Protein AF-A0A537IRC8-F1 (afdb_monomer_lite)

Sequence (115 aa):
MAEGWLTATLAEKIPEPVLNRGPKPVWNVLSREAQGLRVDWEIAVPQQWLQVRARGDDAETFLNFLKEKFGEAPVLRSKVERWDVRKGFITGSGRVGFGVYIDIGILEPARKDAL

Structure (mmCIF, N/CA/C/O backbone):
data_AF-A0A537IRC8-F1
#
_entry.id   AF-A0A537IRC8-F1
#
loop_
_atom_site.group_PDB
_atom_site.id
_atom_site.type_symbol
_atom_site.label_atom_id
_atom_site.label_alt_id
_atom_site.label_comp_id
_atom_site.label_asym_id
_atom_site.label_entity_id
_atom_site.label_seq_id
_atom_site.pdbx_PDB_ins_code
_atom_site.Cartn_x
_atom_site.Cartn_y
_atom_site.Cartn_z
_atom_site.occupancy
_atom_site.B_iso_or_equiv
_atom_site.auth_seq_id
_atom_site.auth_comp_id
_atom_site.auth_asym_id
_atom_site.auth_atom_id
_atom_site.pdbx_PDB_model_num
ATOM 1 N N . MET A 1 1 ? -23.322 -2.482 10.574 1.00 44.28 1 MET A N 1
ATOM 2 C CA . MET A 1 1 ? -22.279 -3.229 11.304 1.00 44.28 1 MET A CA 1
ATOM 3 C C . MET A 1 1 ? -21.350 -3.822 10.259 1.00 44.28 1 MET A C 1
ATOM 5 O O . MET A 1 1 ? -21.725 -4.787 9.607 1.00 44.28 1 MET A O 1
ATOM 9 N N . ALA A 1 2 ? -20.216 -3.178 9.985 1.00 51.62 2 ALA A N 1
ATOM 10 C CA . ALA A 1 2 ? -19.211 -3.733 9.083 1.00 51.62 2 ALA A CA 1
ATOM 11 C C . ALA A 1 2 ? -18.359 -4.728 9.885 1.00 51.62 2 ALA A C 1
ATOM 13 O O . ALA A 1 2 ? -17.363 -4.352 10.491 1.00 51.62 2 ALA A O 1
ATOM 14 N N . GLU A 1 3 ? -18.781 -5.993 9.950 1.00 57.50 3 GLU A N 1
ATOM 15 C CA . GLU A 1 3 ? -18.060 -7.047 10.693 1.00 57.50 3 GLU A CA 1
ATOM 16 C C . GLU A 1 3 ? -16.812 -7.580 9.956 1.00 57.50 3 GLU A C 1
ATOM 18 O O . GLU A 1 3 ? -16.228 -8.589 10.345 1.00 57.50 3 GLU A O 1
ATOM 23 N N . GLY A 1 4 ? -16.367 -6.906 8.894 1.00 86.12 4 GLY A N 1
ATOM 24 C CA . GLY A 1 4 ? -15.218 -7.312 8.091 1.00 86.12 4 GLY A CA 1
ATOM 25 C C . GLY A 1 4 ? -14.099 -6.282 8.116 1.00 86.12 4 GLY A C 1
ATOM 26 O O . GLY A 1 4 ? -14.340 -5.077 8.091 1.00 86.12 4 GLY A O 1
ATOM 27 N N . TRP A 1 5 ? -12.858 -6.764 8.102 1.00 95.00 5 TRP A N 1
ATOM 28 C CA . TRP A 1 5 ? -11.716 -5.929 7.747 1.00 95.00 5 TRP A CA 1
ATOM 29 C C . TRP A 1 5 ? -11.849 -5.470 6.293 1.00 95.00 5 TRP A C 1
ATOM 31 O O . TRP A 1 5 ? -11.868 -6.292 5.376 1.00 95.00 5 TRP A O 1
ATOM 41 N N . LEU A 1 6 ? -11.883 -4.160 6.079 1.00 96.56 6 LEU A N 1
ATOM 42 C CA . LEU A 1 6 ? -11.728 -3.544 4.769 1.00 96.56 6 LEU A CA 1
ATOM 43 C C . LEU A 1 6 ? -10.239 -3.406 4.451 1.00 96.56 6 LEU A C 1
ATOM 45 O O . LEU A 1 6 ? -9.425 -3.250 5.358 1.00 96.56 6 LEU A O 1
ATOM 49 N N . THR A 1 7 ? -9.872 -3.468 3.171 1.00 96.44 7 THR A N 1
ATOM 50 C CA . THR A 1 7 ? -8.467 -3.429 2.736 1.00 96.44 7 THR A CA 1
ATOM 51 C C . THR A 1 7 ? -8.273 -2.429 1.602 1.00 96.44 7 THR A C 1
ATOM 53 O O . THR A 1 7 ? -9.070 -2.385 0.666 1.00 96.44 7 THR A O 1
ATOM 56 N N . ALA A 1 8 ? -7.181 -1.667 1.651 1.00 97.06 8 ALA A N 1
ATOM 57 C CA . ALA A 1 8 ? -6.702 -0.836 0.553 1.00 97.06 8 ALA A CA 1
ATOM 58 C C . ALA A 1 8 ? -5.199 -1.047 0.341 1.00 97.06 8 ALA A C 1
ATOM 60 O O . ALA A 1 8 ? -4.438 -1.080 1.305 1.00 97.06 8 ALA A O 1
ATOM 61 N N . THR A 1 9 ? -4.764 -1.142 -0.915 1.00 97.25 9 THR A N 1
ATOM 62 C CA . THR A 1 9 ? -3.339 -1.087 -1.267 1.00 97.25 9 THR A CA 1
ATOM 63 C C . THR A 1 9 ? -3.036 0.310 -1.787 1.00 97.25 9 THR A C 1
ATOM 65 O O . THR A 1 9 ? -3.547 0.713 -2.832 1.00 97.25 9 THR A O 1
ATOM 68 N N . LEU A 1 10 ? -2.238 1.064 -1.040 1.00 96.75 10 LEU A N 1
ATOM 69 C CA . LEU A 1 10 ? -1.862 2.427 -1.387 1.00 96.75 10 LEU A CA 1
ATOM 70 C C . LEU A 1 10 ? -0.788 2.421 -2.476 1.00 96.75 10 LEU A C 1
ATOM 72 O O . LEU A 1 10 ? -0.006 1.477 -2.590 1.00 96.75 10 LEU A O 1
ATOM 76 N N . ALA A 1 11 ? -0.710 3.499 -3.252 1.00 95.25 11 ALA A N 1
ATOM 77 C CA . ALA A 1 11 ? 0.294 3.671 -4.303 1.00 95.25 11 ALA A CA 1
ATOM 78 C C . ALA A 1 11 ? 1.694 4.042 -3.758 1.00 95.25 11 ALA A C 1
ATOM 80 O O . ALA A 1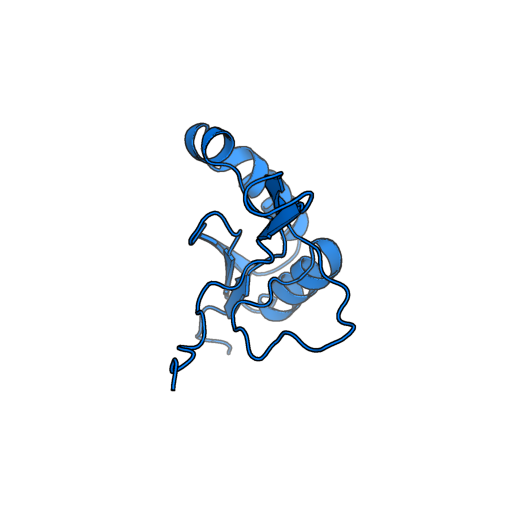 11 ? 2.453 4.760 -4.407 1.00 95.25 11 ALA A O 1
ATOM 81 N N . GLU A 1 12 ? 2.037 3.530 -2.575 1.00 93.31 12 GLU A N 1
ATOM 82 C CA . GLU A 1 12 ? 3.306 3.740 -1.885 1.00 93.31 12 GLU A CA 1
ATOM 83 C C . GLU A 1 12 ? 4.055 2.408 -1.785 1.00 93.31 12 GLU A C 1
ATOM 85 O O . GLU A 1 12 ? 3.579 1.448 -1.168 1.00 93.31 12 GLU A O 1
ATOM 90 N N . LYS A 1 13 ? 5.248 2.352 -2.386 1.00 92.12 13 LYS A N 1
ATOM 91 C CA . LYS A 1 13 ? 6.142 1.196 -2.299 1.00 92.12 13 LYS A CA 1
ATOM 92 C C . LYS A 1 13 ? 7.191 1.451 -1.223 1.00 92.12 13 LYS A C 1
ATOM 94 O O . LYS A 1 13 ? 7.957 2.406 -1.317 1.00 92.12 13 LYS A O 1
ATOM 99 N N . ILE A 1 14 ? 7.234 0.598 -0.204 1.00 89.94 14 ILE A N 1
ATOM 100 C CA . ILE A 1 14 ? 8.122 0.722 0.952 1.00 89.94 14 ILE A CA 1
ATOM 101 C C . ILE A 1 14 ? 9.395 -0.101 0.707 1.00 89.94 14 ILE A C 1
ATOM 103 O O . ILE A 1 14 ? 9.335 -1.331 0.724 1.00 89.94 14 ILE A O 1
ATOM 107 N N . PRO A 1 15 ? 10.565 0.530 0.496 1.00 84.38 15 PRO A N 1
ATOM 108 C CA . PRO A 1 15 ? 11.796 -0.203 0.218 1.00 84.38 15 PRO A CA 1
ATOM 109 C C . PRO A 1 15 ? 12.198 -1.127 1.375 1.00 84.38 15 PRO A C 1
ATOM 111 O O . PRO A 1 15 ? 12.058 -0.765 2.543 1.00 84.38 15 PRO A O 1
ATOM 114 N N . GLU A 1 16 ? 12.798 -2.276 1.063 1.00 84.44 16 GLU A N 1
ATOM 115 C CA . GLU A 1 16 ? 13.317 -3.233 2.061 1.00 84.44 16 GLU A CA 1
ATOM 116 C C . GLU A 1 16 ? 14.187 -2.597 3.160 1.00 84.44 16 GLU A C 1
ATOM 118 O O . GLU A 1 16 ? 13.952 -2.887 4.333 1.00 84.44 16 GLU A O 1
ATOM 123 N N . PRO A 1 17 ? 15.127 -1.673 2.863 1.00 84.38 17 PRO A N 1
ATOM 124 C CA . PRO A 1 17 ? 15.903 -1.010 3.911 1.00 84.38 17 PRO A CA 1
ATOM 125 C C . PRO A 1 17 ? 15.052 -0.232 4.923 1.00 84.38 17 PRO A C 1
ATOM 127 O O . PRO A 1 17 ? 15.457 -0.081 6.074 1.00 84.38 17 PRO A O 1
ATOM 130 N N . VAL A 1 18 ? 13.886 0.273 4.507 1.00 82.38 18 VAL A N 1
ATOM 131 C CA . VAL A 1 18 ? 12.928 0.955 5.388 1.00 82.38 18 VAL A CA 1
ATOM 132 C C . VAL A 1 18 ? 12.155 -0.071 6.212 1.00 82.38 18 VAL A C 1
ATOM 134 O O . VAL A 1 18 ? 12.035 0.106 7.421 1.00 82.38 18 VAL A O 1
ATOM 137 N N . LEU A 1 19 ? 11.712 -1.172 5.595 1.00 79.44 19 LEU A N 1
ATOM 138 C CA . LEU A 1 19 ? 11.051 -2.281 6.296 1.00 79.44 19 LEU A CA 1
ATOM 139 C C . LEU A 1 19 ? 11.943 -2.878 7.393 1.00 79.44 19 LEU A C 1
ATOM 141 O O . LEU A 1 19 ? 11.481 -3.101 8.510 1.00 79.44 19 LEU A O 1
ATOM 145 N N . ASN A 1 20 ? 13.238 -3.032 7.112 1.00 84.19 20 ASN A N 1
ATOM 146 C CA . ASN A 1 20 ? 14.226 -3.575 8.048 1.00 84.19 20 ASN A CA 1
ATOM 147 C C . ASN A 1 20 ? 14.464 -2.676 9.274 1.00 84.19 20 ASN A C 1
ATOM 149 O O . ASN A 1 20 ? 14.886 -3.161 10.320 1.00 84.19 20 ASN A O 1
ATOM 153 N N . ARG A 1 21 ? 14.184 -1.369 9.174 1.00 83.31 21 ARG A N 1
ATOM 154 C CA . ARG A 1 21 ? 14.254 -0.420 10.304 1.00 83.31 21 ARG A CA 1
ATOM 155 C C . ARG A 1 21 ? 12.989 -0.431 11.170 1.00 83.31 21 ARG A C 1
ATOM 157 O O . ARG A 1 21 ? 12.927 0.267 12.182 1.00 83.31 21 ARG A O 1
ATOM 164 N N . GLY A 1 22 ? 12.000 -1.233 10.786 1.00 80.62 22 GLY A N 1
ATOM 165 C CA . GLY A 1 22 ? 10.713 -1.355 11.446 1.00 80.62 22 GLY A CA 1
ATOM 166 C C . GLY A 1 22 ? 9.674 -0.352 10.929 1.00 80.62 22 GLY A C 1
ATOM 167 O O . GLY A 1 22 ? 10.008 0.692 10.365 1.00 80.62 22 GLY A O 1
ATOM 168 N N . PRO A 1 23 ? 8.381 -0.628 11.163 1.00 81.12 23 PRO A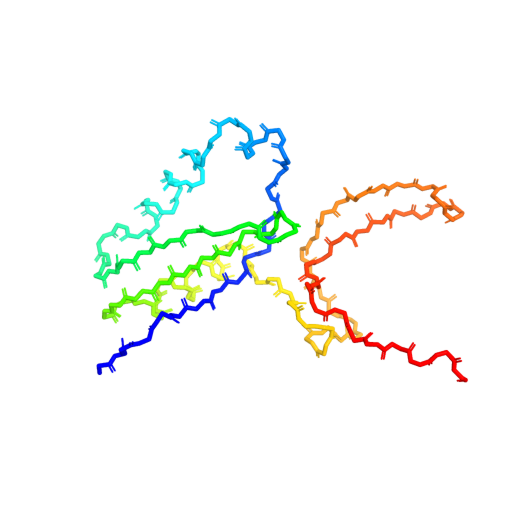 N 1
ATOM 169 C CA . PRO A 1 23 ? 7.276 0.108 10.550 1.00 81.12 23 PRO A CA 1
ATOM 170 C C . PRO A 1 23 ? 7.020 1.495 11.153 1.00 81.12 23 PRO A C 1
ATOM 172 O O . PRO A 1 23 ? 6.103 2.181 10.710 1.00 81.12 23 PRO A O 1
ATOM 175 N N . LYS A 1 24 ? 7.794 1.926 12.161 1.00 87.56 24 LYS A N 1
ATOM 176 C CA . LYS A 1 24 ? 7.517 3.138 12.953 1.00 87.56 24 LYS A CA 1
ATOM 177 C C . LYS A 1 24 ? 7.232 4.394 12.113 1.00 87.56 24 LYS A C 1
ATOM 179 O O . LYS A 1 24 ? 6.268 5.080 12.437 1.00 87.56 24 LYS A O 1
ATOM 184 N N . PRO A 1 25 ? 7.993 4.719 11.047 1.00 86.44 25 PRO A N 1
ATOM 185 C CA . PRO A 1 25 ? 7.703 5.910 10.248 1.00 86.44 25 PRO A CA 1
ATOM 186 C C . PRO A 1 25 ? 6.330 5.849 9.569 1.00 86.44 25 PRO A C 1
ATOM 188 O O . PRO A 1 25 ? 5.563 6.804 9.658 1.00 86.44 25 PRO A O 1
ATOM 191 N N . VAL A 1 26 ? 6.001 4.711 8.950 1.00 89.44 26 VAL A N 1
ATOM 192 C CA . VAL A 1 26 ? 4.699 4.482 8.303 1.00 89.44 26 VAL A CA 1
ATOM 193 C C . VAL A 1 26 ? 3.587 4.513 9.347 1.00 89.44 26 VAL A C 1
ATOM 195 O O . VAL A 1 26 ? 2.582 5.194 9.163 1.00 89.44 26 VAL A O 1
ATOM 198 N N . TRP A 1 27 ? 3.808 3.845 10.482 1.00 91.44 27 TRP A N 1
ATOM 199 C CA . TRP A 1 27 ? 2.866 3.810 11.591 1.00 91.44 27 TRP A CA 1
ATOM 200 C C . TRP A 1 27 ? 2.535 5.213 12.105 1.00 91.44 27 TRP A C 1
ATOM 202 O O . TRP A 1 27 ? 1.367 5.541 12.287 1.00 91.44 27 TRP A O 1
ATOM 212 N N . ASN A 1 28 ? 3.544 6.067 12.294 1.00 93.19 28 ASN A N 1
ATOM 213 C CA . ASN A 1 28 ? 3.355 7.437 12.767 1.00 93.19 28 ASN A CA 1
ATOM 214 C C . ASN A 1 28 ? 2.541 8.286 11.785 1.00 93.19 28 ASN A C 1
ATOM 216 O O . ASN A 1 28 ? 1.706 9.076 12.218 1.00 93.19 28 ASN A O 1
ATOM 220 N N . VAL A 1 29 ? 2.778 8.134 10.478 1.00 93.62 29 VAL A N 1
ATOM 221 C CA . VAL A 1 29 ? 1.989 8.829 9.452 1.00 93.62 29 VAL A CA 1
ATOM 222 C C . VAL A 1 29 ? 0.534 8.377 9.536 1.00 93.62 29 VAL A C 1
ATOM 224 O O . VAL A 1 29 ? -0.338 9.207 9.767 1.00 93.62 29 VAL A O 1
ATOM 227 N N . LEU A 1 30 ? 0.276 7.070 9.462 1.00 95.25 30 LEU A N 1
ATOM 228 C CA . LEU A 1 30 ? -1.087 6.532 9.490 1.00 95.25 30 LEU A CA 1
ATOM 229 C C . LEU A 1 30 ? -1.816 6.808 10.814 1.00 95.25 30 LEU A C 1
ATOM 231 O O . LEU A 1 30 ? -3.008 7.087 10.796 1.00 95.25 30 LEU A O 1
ATOM 235 N N . SER A 1 31 ? -1.106 6.827 11.947 1.00 96.19 31 SER A N 1
ATOM 236 C CA . SER A 1 31 ? -1.690 7.183 13.250 1.00 96.19 31 SER A CA 1
ATOM 237 C C . SER A 1 31 ? -2.206 8.619 13.276 1.00 96.19 31 SER A C 1
ATOM 239 O O . SER A 1 31 ? -3.241 8.888 13.877 1.00 96.19 31 SER A O 1
ATOM 241 N N . ARG A 1 32 ? -1.496 9.547 12.621 1.00 96.75 32 ARG A N 1
ATOM 242 C CA . ARG A 1 32 ? -1.944 10.939 12.490 1.00 96.75 32 ARG A CA 1
ATOM 243 C C . ARG A 1 32 ? -3.154 11.047 11.572 1.00 96.75 32 ARG A C 1
ATOM 245 O O . ARG A 1 32 ? -4.061 11.807 11.876 1.00 96.75 32 ARG A O 1
ATOM 252 N N . GLU A 1 33 ? -3.177 10.279 10.485 1.00 96.50 33 GLU A N 1
ATOM 253 C CA . GLU A 1 33 ? -4.323 10.244 9.570 1.00 96.50 33 GLU A CA 1
ATOM 254 C C . GLU A 1 33 ? -5.570 9.598 10.201 1.00 96.50 33 GLU A C 1
ATOM 256 O O . GLU A 1 33 ? -6.687 9.967 9.861 1.00 96.50 33 GLU A O 1
ATOM 261 N N . ALA A 1 34 ? -5.396 8.652 11.129 1.00 96.69 34 ALA A N 1
ATOM 262 C CA . ALA A 1 34 ? -6.490 8.003 11.854 1.00 96.69 34 ALA A CA 1
ATOM 263 C C . ALA A 1 34 ? -7.010 8.831 13.046 1.00 96.69 34 ALA A C 1
ATOM 265 O O . ALA A 1 34 ? -7.980 8.442 13.700 1.00 96.69 34 ALA A O 1
ATOM 266 N N . GLN A 1 35 ? -6.362 9.952 13.381 1.00 96.06 35 GLN A N 1
ATOM 267 C CA . GLN A 1 35 ? -6.686 10.721 14.576 1.00 96.06 35 GLN A CA 1
ATOM 268 C C . GLN A 1 35 ? -8.121 11.266 14.516 1.00 96.06 35 GLN A C 1
ATOM 270 O O . GLN A 1 35 ? -8.477 12.026 13.621 1.00 96.06 35 GLN A O 1
ATOM 275 N N . GLY A 1 36 ? -8.929 10.915 15.519 1.00 95.62 36 GLY A N 1
ATOM 276 C CA . GLY A 1 36 ? -10.330 11.335 15.610 1.00 95.62 36 GLY A CA 1
ATOM 277 C C . GLY A 1 36 ? -11.322 10.407 14.903 1.00 95.62 36 GLY A C 1
ATOM 278 O O . GLY A 1 36 ? -12.521 10.643 15.012 1.00 95.62 36 GLY A O 1
ATOM 279 N N . LEU A 1 37 ? -10.846 9.346 14.244 1.00 96.62 37 LEU A N 1
ATOM 280 C CA . LEU A 1 37 ? -11.679 8.317 13.623 1.00 96.62 37 LEU A CA 1
ATOM 281 C C . LEU A 1 37 ? -11.813 7.100 14.548 1.00 96.62 37 LEU A C 1
ATOM 283 O O . LEU A 1 37 ? -10.854 6.673 15.193 1.00 96.62 37 LEU A O 1
ATOM 287 N N . ARG A 1 38 ? -13.005 6.506 14.597 1.00 96.31 38 ARG A N 1
ATOM 288 C CA . ARG A 1 38 ? -13.284 5.241 15.289 1.00 96.31 38 ARG A CA 1
ATOM 289 C C . ARG A 1 38 ? -12.914 4.073 14.383 1.00 96.31 38 ARG A C 1
ATOM 291 O O . ARG A 1 38 ? -13.773 3.446 13.758 1.00 96.31 38 ARG A O 1
ATOM 298 N N . VAL A 1 39 ? -11.615 3.809 14.298 1.00 96.94 39 VAL A N 1
ATOM 299 C CA . VAL A 1 39 ? -11.053 2.786 13.416 1.00 96.94 39 VAL A CA 1
ATOM 300 C C . VAL A 1 39 ? -9.899 2.044 14.088 1.00 96.94 39 VAL A C 1
ATOM 302 O O . VAL A 1 39 ? -8.961 2.655 14.597 1.00 96.94 39 VAL A O 1
ATOM 305 N N . ASP A 1 40 ? -9.949 0.716 14.036 1.00 96.69 40 ASP A N 1
ATOM 306 C CA . ASP A 1 40 ? -8.776 -0.131 14.239 1.00 96.69 40 ASP A CA 1
ATOM 307 C C . ASP A 1 40 ? -8.133 -0.381 12.877 1.00 96.69 40 ASP A C 1
ATOM 309 O O . ASP A 1 40 ? -8.837 -0.668 11.903 1.00 96.69 40 ASP A O 1
ATOM 313 N N . TRP A 1 41 ? -6.805 -0.325 12.793 1.00 96.88 41 TRP A N 1
ATOM 314 C CA . TRP A 1 41 ? -6.098 -0.552 11.538 1.00 96.88 41 TRP A CA 1
ATOM 315 C C . TRP A 1 41 ? -4.789 -1.325 11.710 1.00 96.88 41 TRP A C 1
ATOM 317 O O . TRP A 1 41 ? -4.152 -1.308 12.761 1.00 96.88 41 TRP A O 1
ATOM 327 N N . GLU A 1 42 ? -4.394 -2.000 10.636 1.00 96.00 42 GLU A N 1
ATOM 328 C CA . GLU A 1 42 ? -3.175 -2.797 10.516 1.00 96.00 42 GLU A CA 1
ATOM 329 C C . GLU A 1 42 ? -2.499 -2.515 9.173 1.00 96.00 42 GLU A C 1
ATOM 331 O O . GLU A 1 42 ? -3.144 -2.076 8.215 1.00 96.00 42 GLU A O 1
ATOM 336 N N . ILE A 1 43 ? -1.200 -2.806 9.086 1.00 94.75 43 ILE A N 1
ATOM 337 C CA . ILE A 1 43 ? -0.445 -2.708 7.835 1.00 94.75 43 ILE A CA 1
ATOM 338 C C . ILE A 1 43 ? 0.178 -4.041 7.436 1.00 94.75 43 ILE A C 1
ATOM 340 O O . ILE A 1 43 ? 0.662 -4.803 8.270 1.00 94.75 43 ILE A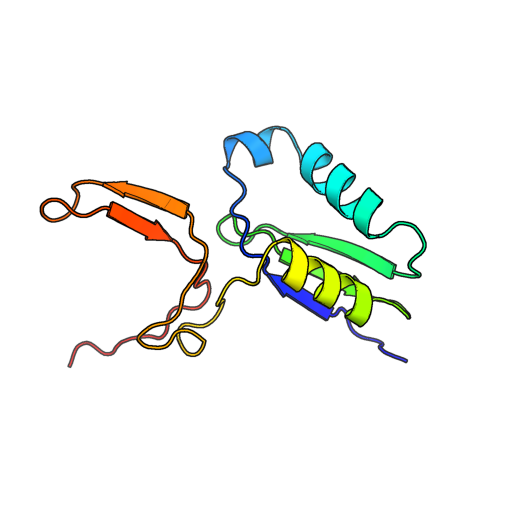 O 1
ATOM 344 N N . ALA A 1 44 ? 0.227 -4.270 6.130 1.00 93.06 44 ALA A N 1
ATOM 345 C CA . ALA A 1 44 ? 1.005 -5.314 5.486 1.00 93.06 44 ALA A CA 1
ATOM 346 C C . ALA A 1 44 ? 1.761 -4.716 4.292 1.00 93.06 44 ALA A C 1
ATOM 348 O O . ALA A 1 44 ? 1.429 -3.634 3.810 1.00 93.06 44 ALA A O 1
ATOM 349 N N . VAL A 1 45 ? 2.795 -5.409 3.817 1.00 93.25 45 VAL A N 1
ATOM 350 C CA . VAL A 1 45 ? 3.636 -4.934 2.703 1.00 93.25 45 VAL A CA 1
ATOM 351 C C . VAL A 1 45 ? 3.868 -6.015 1.637 1.00 93.25 45 VAL A C 1
ATOM 353 O O . VAL A 1 45 ? 5.017 -6.364 1.346 1.00 93.25 45 VAL A O 1
ATOM 356 N N . PRO A 1 46 ? 2.799 -6.603 1.058 1.00 92.44 46 PRO A N 1
ATOM 357 C CA . PRO A 1 46 ? 2.937 -7.617 0.014 1.00 92.44 46 PRO A CA 1
ATOM 358 C C . PRO A 1 46 ? 3.715 -7.056 -1.179 1.00 92.44 46 PRO A C 1
ATOM 360 O O . PRO A 1 46 ? 3.364 -6.016 -1.730 1.00 92.44 46 PRO A O 1
ATOM 363 N N . GLN A 1 47 ? 4.798 -7.737 -1.566 1.00 91.12 47 GLN A N 1
ATOM 364 C CA . GLN A 1 47 ? 5.709 -7.279 -2.626 1.00 91.12 47 GLN A CA 1
ATOM 365 C C . GLN A 1 47 ? 6.146 -5.808 -2.446 1.00 91.12 47 GLN A C 1
ATOM 367 O O . GLN A 1 47 ? 6.313 -5.078 -3.422 1.00 91.12 47 GLN A O 1
ATOM 372 N N . GLN A 1 48 ? 6.326 -5.381 -1.187 1.00 93.31 48 GLN A N 1
ATOM 373 C CA . GLN A 1 48 ? 6.716 -4.027 -0.772 1.00 93.31 48 GLN A CA 1
ATOM 374 C C . GLN A 1 48 ? 5.637 -2.940 -0.942 1.00 93.31 48 GLN A C 1
ATOM 376 O O . GLN A 1 48 ? 5.906 -1.784 -0.628 1.00 93.31 48 GLN A O 1
ATOM 381 N N . TRP A 1 49 ? 4.424 -3.258 -1.392 1.00 95.25 49 TRP A N 1
ATOM 382 C CA . TRP A 1 49 ? 3.342 -2.275 -1.530 1.00 95.25 49 TRP A CA 1
ATOM 383 C C . TRP A 1 49 ? 2.572 -2.107 -0.225 1.00 95.25 49 TRP A C 1
ATOM 385 O O . TRP A 1 49 ? 2.148 -3.096 0.366 1.00 95.25 49 TRP A O 1
ATOM 395 N N . LEU A 1 50 ? 2.384 -0.866 0.230 1.00 95.56 50 LEU A N 1
ATOM 396 C CA . LEU A 1 50 ? 1.709 -0.586 1.495 1.00 95.56 50 LEU A CA 1
ATOM 397 C C . LEU A 1 50 ? 0.225 -0.957 1.418 1.00 95.56 50 LEU A C 1
ATOM 399 O O . LEU A 1 50 ? -0.570 -0.285 0.766 1.00 95.56 50 LEU A O 1
ATOM 403 N N . GLN A 1 51 ? -0.151 -2.008 2.135 1.00 96.81 51 GLN A N 1
ATOM 404 C CA . GLN A 1 51 ? -1.531 -2.415 2.326 1.00 96.81 51 GLN A CA 1
ATOM 405 C C . GLN A 1 51 ? -1.994 -2.004 3.721 1.00 96.81 51 GLN A C 1
ATOM 407 O O . GLN A 1 51 ? -1.345 -2.327 4.713 1.00 96.81 51 GLN A O 1
ATOM 412 N N . VAL A 1 52 ? -3.126 -1.310 3.790 1.00 97.56 52 VAL A N 1
ATOM 413 C CA . VAL A 1 52 ? -3.780 -0.912 5.036 1.00 97.56 52 VAL A CA 1
ATOM 414 C C . VAL A 1 52 ? -5.084 -1.681 5.152 1.00 97.56 52 VAL A C 1
ATOM 416 O O . VAL A 1 52 ? -5.902 -1.686 4.228 1.00 97.56 52 VAL A O 1
ATOM 419 N N . ARG A 1 53 ? -5.273 -2.341 6.291 1.00 97.44 53 ARG A N 1
ATOM 420 C CA . ARG A 1 53 ? -6.530 -2.985 6.659 1.00 97.44 53 ARG A CA 1
ATOM 421 C C . ARG A 1 53 ? -7.174 -2.183 7.774 1.00 97.44 53 ARG A C 1
ATOM 423 O O . ARG A 1 53 ? -6.468 -1.756 8.678 1.00 97.44 53 ARG A O 1
ATOM 430 N N . ALA A 1 54 ? -8.482 -1.978 7.714 1.00 97.75 54 ALA A N 1
ATOM 431 C CA . ALA A 1 54 ? -9.222 -1.196 8.698 1.00 97.75 54 ALA A CA 1
ATOM 432 C C . ALA A 1 54 ? -10.559 -1.855 9.065 1.00 97.75 54 ALA A C 1
ATOM 434 O O . ALA A 1 54 ? -11.183 -2.504 8.225 1.00 97.75 54 ALA A O 1
ATOM 435 N N . ARG A 1 55 ? -11.014 -1.671 10.305 1.00 97.44 55 ARG A N 1
ATOM 436 C CA . ARG A 1 55 ? -12.351 -2.060 10.788 1.00 97.44 55 ARG A CA 1
ATOM 437 C C . ARG A 1 55 ? -12.882 -1.027 11.788 1.00 97.44 55 ARG A C 1
ATOM 439 O O . ARG A 1 55 ? -12.098 -0.299 12.389 1.00 97.44 55 ARG A O 1
ATOM 446 N N . GLY A 1 56 ? -14.195 -0.992 11.989 1.00 96.19 56 GLY A N 1
ATOM 447 C CA . GLY A 1 56 ? -14.867 -0.008 12.848 1.00 96.19 56 GLY A CA 1
ATOM 448 C C . GLY A 1 56 ? -15.809 0.901 12.064 1.00 96.19 56 GLY A C 1
ATOM 449 O O . GLY A 1 56 ? -15.974 0.734 10.854 1.00 96.19 56 GLY A O 1
ATOM 450 N N . ASP A 1 57 ? -16.430 1.847 12.765 1.00 96.06 57 ASP A N 1
ATOM 451 C CA . ASP A 1 57 ? -17.468 2.725 12.208 1.00 96.06 57 ASP A CA 1
ATOM 452 C C . ASP A 1 57 ? -16.925 3.616 11.080 1.00 96.06 57 ASP A C 1
ATOM 454 O O . ASP A 1 57 ? -17.604 3.828 10.079 1.00 96.06 57 ASP A O 1
ATOM 458 N N . ASP A 1 58 ? -15.674 4.070 11.212 1.00 97.31 58 ASP A N 1
ATOM 459 C CA . ASP A 1 58 ? -15.040 5.004 10.274 1.00 97.31 58 ASP A CA 1
ATOM 460 C C . ASP A 1 58 ? -14.058 4.321 9.302 1.00 97.31 58 ASP A C 1
ATOM 462 O O . ASP A 1 58 ? -13.274 4.992 8.630 1.00 97.31 58 ASP A O 1
ATOM 466 N N . ALA A 1 59 ? -14.069 2.984 9.208 1.00 97.31 59 ALA A N 1
ATOM 467 C CA . ALA A 1 59 ? -13.090 2.230 8.418 1.00 97.31 59 ALA A CA 1
ATOM 468 C C . ALA A 1 59 ? -13.106 2.588 6.923 1.00 97.31 59 ALA A C 1
ATOM 470 O O . ALA A 1 59 ? -12.051 2.768 6.316 1.00 97.31 59 ALA A O 1
ATOM 471 N N . GLU A 1 60 ? -14.291 2.707 6.326 1.00 97.25 60 GLU A N 1
ATOM 472 C CA . GLU A 1 60 ? -14.432 3.069 4.913 1.00 97.25 60 GLU A CA 1
ATOM 473 C C . GLU A 1 60 ? -13.958 4.505 4.654 1.00 97.25 60 GLU A C 1
ATOM 475 O O . GLU A 1 60 ? -13.160 4.736 3.743 1.00 97.25 60 GLU A O 1
ATOM 480 N N . THR A 1 61 ? -14.375 5.451 5.502 1.00 97.12 61 THR A N 1
ATOM 481 C CA . THR A 1 61 ? -13.939 6.855 5.455 1.00 97.12 61 THR A CA 1
ATOM 482 C C . THR A 1 61 ? -12.421 6.964 5.554 1.00 97.12 61 THR A C 1
ATOM 484 O O . THR A 1 61 ? -11.797 7.641 4.737 1.00 97.12 61 THR A O 1
ATOM 487 N N . PHE A 1 62 ? -11.815 6.250 6.505 1.00 98.06 62 PHE A N 1
ATOM 488 C CA . PHE A 1 62 ? -10.369 6.223 6.692 1.00 98.06 62 PHE A CA 1
ATOM 489 C C . PHE A 1 62 ? -9.645 5.710 5.443 1.00 98.06 62 PHE A C 1
ATOM 491 O O . PHE A 1 62 ? -8.741 6.372 4.937 1.00 98.06 62 PHE A O 1
ATOM 498 N N . LEU A 1 63 ? -10.055 4.561 4.898 1.00 98.19 63 LEU A N 1
ATOM 499 C CA . LEU A 1 63 ? -9.402 3.997 3.715 1.00 98.19 63 LEU A CA 1
ATOM 500 C C . LEU A 1 63 ? -9.588 4.874 2.473 1.00 98.19 63 LEU A C 1
ATOM 502 O O . LEU A 1 63 ? -8.642 5.024 1.703 1.00 98.19 63 LEU A O 1
ATOM 506 N N . ASN A 1 64 ? -10.764 5.472 2.277 1.00 97.81 64 ASN A N 1
ATOM 507 C CA . ASN A 1 64 ? -11.009 6.384 1.158 1.00 97.81 64 ASN A CA 1
ATOM 508 C C . ASN A 1 64 ? -10.139 7.640 1.259 1.00 97.81 64 ASN A C 1
ATOM 510 O O . ASN A 1 64 ? -9.513 8.025 0.272 1.00 97.81 64 ASN A O 1
ATOM 514 N N . PHE A 1 65 ? -10.007 8.206 2.459 1.00 97.69 65 PHE A N 1
ATOM 515 C CA . PHE A 1 65 ? -9.105 9.324 2.712 1.00 97.69 65 PHE A CA 1
ATOM 516 C C . PHE A 1 65 ? -7.642 8.974 2.393 1.00 97.69 65 PHE A C 1
ATOM 518 O O . PHE A 1 65 ? -6.947 9.733 1.715 1.00 97.69 65 PHE A O 1
ATOM 525 N N . LEU A 1 66 ? -7.171 7.792 2.806 1.00 97.75 66 LEU A N 1
ATOM 526 C CA . LEU A 1 66 ? -5.820 7.336 2.467 1.00 97.75 66 LEU A CA 1
ATOM 527 C C . LEU A 1 66 ? -5.627 7.152 0.954 1.00 97.75 66 LEU A C 1
ATOM 529 O O . LEU A 1 66 ? -4.578 7.526 0.428 1.00 97.75 66 LEU A O 1
ATOM 533 N N . LYS A 1 67 ? -6.620 6.603 0.243 1.00 96.69 67 LYS A N 1
ATOM 534 C CA . LYS A 1 67 ? -6.570 6.440 -1.220 1.00 96.69 67 LYS A CA 1
ATOM 535 C C . LYS A 1 67 ? -6.510 7.777 -1.945 1.00 96.69 67 LYS A C 1
ATOM 537 O O . LYS A 1 67 ? -5.759 7.895 -2.905 1.00 96.69 67 LYS A O 1
ATOM 542 N N . GLU A 1 68 ? -7.257 8.778 -1.492 1.00 96.06 68 GLU A N 1
ATOM 543 C CA . GLU A 1 68 ? -7.207 10.124 -2.068 1.00 96.06 68 GLU A CA 1
ATOM 544 C C . GLU A 1 68 ? -5.835 10.770 -1.839 1.00 96.06 68 GLU A C 1
ATOM 546 O O . GLU A 1 68 ? -5.221 11.304 -2.763 1.00 96.06 68 GLU A O 1
ATOM 551 N N . LYS A 1 69 ? -5.308 10.654 -0.616 1.00 95.56 69 LYS A N 1
ATOM 552 C CA . LYS A 1 69 ? -4.048 11.285 -0.219 1.00 95.56 69 LYS A CA 1
ATOM 553 C C . LYS A 1 69 ? -2.818 10.638 -0.858 1.00 95.56 69 LYS A C 1
ATOM 555 O O . LYS A 1 69 ? -1.933 11.327 -1.367 1.00 95.56 69 LYS A O 1
ATOM 560 N N . PHE A 1 70 ? -2.738 9.312 -0.816 1.00 94.31 70 PHE A N 1
ATOM 561 C CA . PHE A 1 70 ? -1.551 8.559 -1.229 1.00 94.31 70 PHE A CA 1
ATOM 562 C C . PHE A 1 70 ? -1.701 7.931 -2.620 1.00 94.31 70 PHE A C 1
ATOM 564 O O . PHE A 1 70 ? -0.703 7.701 -3.304 1.00 94.31 70 PHE A O 1
ATOM 571 N N . GLY A 1 71 ? -2.926 7.776 -3.116 1.00 94.69 71 GLY A N 1
ATOM 572 C CA . GLY A 1 71 ? -3.246 7.024 -4.326 1.00 94.69 71 GLY A CA 1
ATOM 573 C C . GLY A 1 71 ? -3.541 5.555 -4.017 1.00 94.69 71 GLY A C 1
ATOM 574 O O . GLY A 1 71 ? -3.171 5.038 -2.964 1.00 94.69 71 GLY A O 1
ATOM 575 N N . GLU A 1 72 ? -4.174 4.864 -4.964 1.00 95.56 72 GLU A N 1
ATOM 576 C CA . GLU A 1 72 ? -4.466 3.428 -4.881 1.00 95.56 72 GLU A CA 1
ATOM 577 C C . GLU A 1 72 ? -3.675 2.659 -5.950 1.00 95.56 72 GLU A C 1
ATOM 579 O O . GLU A 1 72 ? -3.675 3.024 -7.132 1.00 95.56 72 GLU A O 1
ATOM 584 N N . ALA A 1 73 ? -3.007 1.581 -5.537 1.00 95.56 73 ALA A N 1
ATOM 585 C CA . ALA A 1 73 ? -2.328 0.678 -6.454 1.00 95.56 73 ALA A CA 1
ATOM 586 C C . ALA A 1 73 ? -3.360 -0.171 -7.231 1.00 95.56 73 ALA A C 1
ATOM 588 O O . ALA A 1 73 ? -4.289 -0.726 -6.630 1.00 95.56 73 ALA A O 1
ATOM 589 N N . PRO A 1 74 ? -3.214 -0.342 -8.557 1.00 94.06 74 PRO A N 1
ATOM 590 C CA . PRO A 1 74 ? -4.048 -1.222 -9.359 1.00 94.06 74 PRO A CA 1
ATOM 591 C C . PRO A 1 74 ? -3.618 -2.684 -9.151 1.00 94.06 74 PRO A C 1
ATOM 593 O O . PRO A 1 74 ? -3.027 -3.303 -10.030 1.00 94.06 74 PRO A O 1
ATOM 596 N N . VAL A 1 75 ? -3.944 -3.231 -7.974 1.00 93.31 75 VAL A N 1
ATOM 597 C CA . VAL A 1 75 ? -3.619 -4.603 -7.519 1.00 93.31 75 VAL A CA 1
ATOM 598 C C . VAL A 1 75 ? -3.855 -5.663 -8.602 1.00 93.31 75 VAL A C 1
ATOM 600 O O . VAL A 1 75 ? -3.064 -6.597 -8.737 1.00 93.31 75 VAL A O 1
ATOM 603 N N . LEU A 1 76 ? -4.919 -5.486 -9.392 1.00 91.50 76 LEU A N 1
ATOM 604 C CA . LEU A 1 76 ? -5.289 -6.328 -10.524 1.00 91.50 76 LEU A CA 1
ATOM 605 C C . LEU A 1 76 ? -4.908 -5.658 -11.846 1.00 91.50 76 LEU A C 1
ATOM 607 O O . LEU A 1 76 ? -5.213 -4.483 -12.060 1.00 91.50 76 LEU A O 1
ATOM 611 N N . ARG A 1 77 ? -4.391 -6.437 -12.806 1.00 88.00 77 ARG A N 1
ATOM 612 C CA . ARG A 1 77 ? -4.143 -5.949 -14.177 1.00 88.00 77 ARG A CA 1
ATOM 613 C C . ARG A 1 77 ? -5.396 -5.358 -14.836 1.00 88.00 77 ARG A C 1
ATOM 615 O O . ARG A 1 77 ? -5.262 -4.424 -15.622 1.00 88.00 77 ARG A O 1
ATOM 622 N N . SER A 1 78 ? -6.588 -5.880 -14.544 1.00 89.94 78 SER A N 1
ATOM 623 C CA . SER A 1 78 ? -7.858 -5.374 -15.092 1.00 89.94 78 SER A CA 1
ATOM 624 C C . SER A 1 78 ? -8.187 -3.946 -14.654 1.00 89.94 78 SER A C 1
ATOM 626 O O . SER A 1 78 ? -8.969 -3.285 -15.320 1.00 89.94 78 SER A O 1
ATOM 628 N N . LYS A 1 79 ? -7.560 -3.445 -13.582 1.00 90.75 79 LYS A N 1
ATOM 629 C CA . LYS A 1 79 ? -7.700 -2.059 -13.120 1.00 90.75 79 LYS A CA 1
ATOM 630 C C . LYS A 1 79 ? -6.789 -1.076 -13.861 1.00 90.75 79 LYS A C 1
ATOM 632 O O . LYS A 1 79 ? -6.649 0.046 -13.392 1.00 90.75 79 LYS A O 1
ATOM 637 N N . VAL A 1 80 ? -6.128 -1.491 -14.943 1.00 92.06 80 VAL A N 1
ATOM 638 C CA . VAL A 1 80 ? -5.227 -0.639 -15.731 1.00 92.06 80 VAL A CA 1
ATOM 639 C C . VAL A 1 80 ? -5.715 -0.562 -17.169 1.00 92.06 80 VAL A C 1
ATOM 641 O O . VAL A 1 80 ? -5.751 -1.578 -17.875 1.00 92.06 80 VAL A O 1
ATOM 644 N N . GLU A 1 81 ? -6.008 0.649 -17.625 1.00 92.31 81 GLU A N 1
ATOM 645 C CA . GLU A 1 81 ? -6.442 0.916 -18.994 1.00 92.31 81 GLU A CA 1
ATOM 646 C C . GLU A 1 81 ? -5.437 1.765 -19.774 1.00 92.31 81 GLU A C 1
ATOM 648 O O . GLU A 1 81 ? -4.465 2.314 -19.246 1.00 92.31 81 GLU A O 1
ATOM 653 N N . ARG A 1 82 ? -5.636 1.822 -21.093 1.00 92.19 82 ARG A N 1
ATOM 654 C CA . ARG A 1 82 ? -4.839 2.703 -21.942 1.00 92.19 82 ARG A CA 1
ATOM 655 C C . ARG A 1 82 ? -5.143 4.145 -21.536 1.00 92.19 82 ARG A C 1
ATOM 657 O O . ARG A 1 82 ? -6.308 4.503 -21.432 1.00 92.19 82 ARG A O 1
ATOM 664 N N . TRP A 1 83 ? -4.089 4.950 -21.405 1.00 94.56 83 TRP A N 1
ATOM 665 C CA . TRP A 1 83 ? -4.145 6.362 -20.999 1.00 94.56 83 TRP A CA 1
ATOM 666 C C . TRP A 1 83 ? -4.359 6.620 -19.502 1.00 94.56 83 TRP A C 1
ATOM 668 O O . TRP A 1 83 ? -4.453 7.780 -19.107 1.00 94.56 83 TRP A O 1
ATOM 678 N N . ASP A 1 84 ? -4.332 5.580 -18.665 1.00 91.88 84 ASP A N 1
ATOM 679 C CA . ASP A 1 84 ? -4.292 5.754 -17.215 1.00 91.88 84 ASP A CA 1
ATOM 680 C C . ASP A 1 84 ? -3.045 6.530 -16.770 1.00 91.88 84 ASP A C 1
ATOM 682 O O . ASP A 1 84 ? -1.917 6.229 -17.171 1.00 91.88 84 ASP A O 1
ATOM 686 N N . VAL A 1 85 ? -3.246 7.474 -15.851 1.00 91.31 85 VAL A N 1
ATOM 687 C CA . VAL A 1 85 ? -2.163 8.128 -15.112 1.00 91.31 85 VAL A CA 1
ATOM 688 C C . VAL A 1 85 ? -2.058 7.472 -13.742 1.00 91.31 85 VAL A C 1
ATOM 690 O O . VAL A 1 85 ? -3.014 7.469 -12.967 1.00 91.31 85 VAL A O 1
AT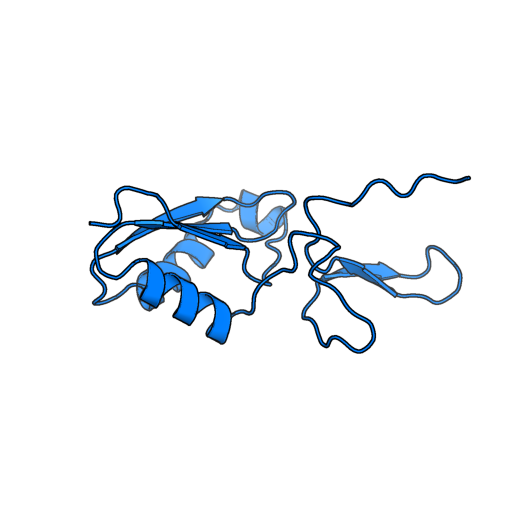OM 693 N N . ARG A 1 86 ? -0.893 6.898 -13.433 1.00 90.81 86 ARG A N 1
ATOM 694 C CA . ARG A 1 86 ? -0.646 6.168 -12.183 1.00 90.81 86 ARG A CA 1
ATOM 695 C C . ARG A 1 86 ? 0.671 6.596 -11.557 1.00 90.81 86 ARG A C 1
ATOM 697 O O . ARG A 1 86 ? 1.636 6.893 -12.260 1.00 90.81 86 ARG A O 1
ATOM 704 N N . LYS A 1 87 ? 0.719 6.563 -10.226 1.00 91.31 87 LYS A N 1
ATOM 705 C CA . LYS A 1 87 ? 1.983 6.579 -9.486 1.00 91.31 87 LYS A CA 1
ATOM 706 C C . LYS A 1 87 ? 2.650 5.207 -9.603 1.00 91.31 87 LYS A C 1
ATOM 708 O O . LYS A 1 87 ? 1.970 4.187 -9.686 1.00 91.31 87 LYS A O 1
ATOM 713 N N . GLY A 1 88 ? 3.976 5.191 -9.600 1.00 91.69 88 GLY A N 1
ATOM 714 C CA . GLY A 1 88 ? 4.756 3.964 -9.665 1.00 91.69 88 GLY A CA 1
ATOM 715 C C . GLY A 1 88 ? 6.168 4.168 -9.138 1.00 91.69 88 GLY A C 1
ATOM 716 O O . GLY A 1 88 ? 6.616 5.295 -8.927 1.00 91.69 88 GLY A O 1
ATOM 717 N N . PHE A 1 89 ? 6.867 3.059 -8.931 1.00 92.38 89 PHE A N 1
ATOM 718 C CA . PHE A 1 89 ? 8.220 3.025 -8.401 1.00 92.38 89 PHE A CA 1
ATOM 719 C C . PHE A 1 89 ? 9.207 2.562 -9.473 1.00 92.38 89 PHE A C 1
ATOM 721 O O . PHE A 1 89 ? 9.010 1.522 -10.103 1.00 92.38 89 PHE A O 1
ATOM 728 N N . ILE A 1 90 ? 10.293 3.310 -9.669 1.00 91.69 90 ILE A N 1
ATOM 729 C CA . ILE A 1 90 ? 11.345 2.936 -10.620 1.00 91.69 90 ILE A CA 1
ATOM 730 C C . ILE A 1 90 ? 12.105 1.725 -10.069 1.00 91.69 90 ILE A C 1
ATOM 732 O O . ILE A 1 90 ? 12.741 1.798 -9.023 1.00 91.69 90 ILE A O 1
ATOM 736 N N . THR A 1 91 ? 12.061 0.607 -10.789 1.00 89.81 91 THR A N 1
ATOM 737 C CA . THR A 1 91 ? 12.726 -0.653 -10.410 1.00 89.81 91 THR A CA 1
ATOM 738 C C . THR A 1 91 ? 13.998 -0.930 -11.204 1.00 89.81 91 THR A C 1
ATOM 740 O O . THR A 1 91 ? 14.744 -1.860 -10.892 1.00 89.81 91 THR A O 1
ATOM 743 N N . GLY A 1 92 ? 14.269 -0.128 -12.229 1.00 88.00 92 GLY A N 1
ATOM 744 C CA . GLY A 1 92 ? 15.502 -0.201 -12.995 1.00 88.00 92 GLY A CA 1
ATOM 745 C C . GLY A 1 92 ? 15.430 0.599 -14.285 1.00 88.00 92 GLY A C 1
ATOM 746 O O . GLY A 1 92 ? 14.399 1.167 -14.639 1.00 88.00 92 GLY A O 1
ATOM 747 N N . SER A 1 93 ? 16.535 0.602 -15.012 1.00 91.25 93 SER A N 1
ATOM 748 C CA . SER A 1 93 ? 16.657 1.184 -16.344 1.00 91.25 93 SER A CA 1
ATOM 749 C C . SER A 1 93 ? 17.577 0.315 -17.203 1.00 91.25 93 SER A C 1
ATOM 751 O O . SER A 1 93 ? 18.320 -0.517 -16.681 1.00 91.25 93 SER A O 1
ATOM 753 N N . GLY A 1 94 ? 17.485 0.451 -18.527 1.00 81.38 94 GLY A N 1
ATOM 754 C CA . GLY A 1 94 ? 18.465 -0.108 -19.466 1.00 81.38 94 GLY A CA 1
ATOM 755 C C . GLY A 1 94 ? 18.461 -1.633 -19.638 1.00 81.38 94 GLY A C 1
ATOM 756 O O . GLY A 1 94 ? 19.381 -2.166 -20.247 1.00 81.38 94 GLY A O 1
ATOM 757 N N . ARG A 1 95 ? 17.461 -2.361 -19.113 1.00 73.00 95 ARG A N 1
ATOM 758 C CA . ARG A 1 95 ? 17.394 -3.833 -19.264 1.00 73.00 95 ARG A CA 1
ATOM 759 C C . ARG A 1 95 ? 17.017 -4.279 -20.686 1.00 73.00 95 ARG A C 1
ATOM 761 O O . ARG A 1 95 ? 17.483 -5.320 -21.129 1.00 73.00 95 ARG A O 1
ATOM 768 N N . VAL A 1 96 ? 16.196 -3.504 -21.400 1.00 71.94 96 VAL A N 1
ATOM 769 C CA . VAL A 1 96 ? 15.880 -3.683 -22.828 1.00 71.94 96 VAL A CA 1
ATOM 770 C C . VAL A 1 96 ? 15.883 -2.300 -23.477 1.00 71.94 96 VAL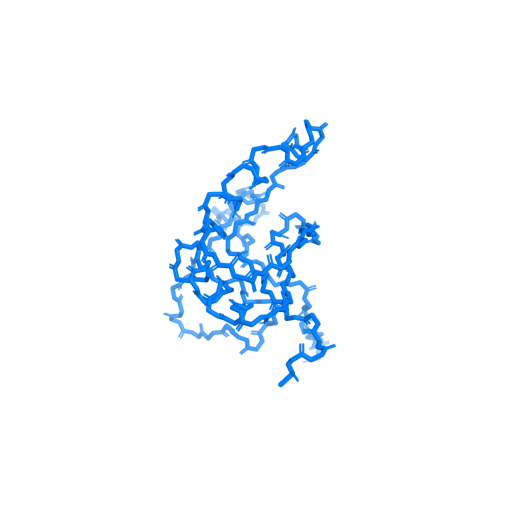 A C 1
ATOM 772 O O . VAL A 1 96 ? 15.026 -1.464 -23.183 1.00 71.94 96 VAL A O 1
ATOM 775 N N . GLY A 1 97 ? 16.869 -2.041 -24.338 1.00 76.12 97 GLY A N 1
ATOM 776 C CA . GLY A 1 97 ? 17.072 -0.722 -24.944 1.00 76.12 97 GLY A CA 1
ATOM 777 C C . GLY A 1 97 ? 17.289 0.382 -23.898 1.00 76.12 97 GLY A C 1
ATOM 778 O O . GLY A 1 97 ? 17.938 0.164 -22.879 1.00 76.12 97 GLY A O 1
ATOM 779 N N . PHE A 1 98 ? 16.715 1.564 -24.136 1.00 76.06 98 PHE A N 1
ATOM 780 C CA . PHE A 1 98 ? 16.875 2.763 -23.293 1.00 76.06 98 PHE A CA 1
ATOM 781 C C . PHE A 1 98 ? 15.717 2.993 -22.295 1.00 76.06 98 PHE A C 1
ATOM 783 O O . PHE A 1 98 ? 15.500 4.113 -21.839 1.00 76.06 98 PHE A O 1
ATOM 790 N N . GLY A 1 99 ? 14.932 1.959 -21.972 1.00 87.06 99 GLY A N 1
ATOM 791 C CA . GLY A 1 99 ? 13.716 2.095 -21.159 1.00 87.06 99 GLY A CA 1
ATOM 792 C C . GLY A 1 99 ? 13.944 2.163 -19.643 1.00 87.06 99 GLY A C 1
ATOM 793 O O . GLY A 1 99 ? 14.910 1.606 -19.116 1.00 87.06 99 GLY A O 1
ATOM 794 N N . VAL A 1 100 ? 13.002 2.797 -18.934 1.00 90.44 100 VAL A N 1
ATOM 795 C CA . VAL A 1 100 ? 12.855 2.736 -17.469 1.00 90.44 100 VAL A CA 1
ATOM 796 C C . VAL A 1 100 ? 11.757 1.733 -17.121 1.00 90.44 100 VAL A C 1
ATOM 798 O O . VAL A 1 100 ? 10.699 1.716 -17.747 1.00 90.44 100 VAL A O 1
ATOM 801 N N . TYR A 1 101 ? 12.006 0.903 -16.113 1.00 90.69 101 TYR A N 1
ATOM 802 C CA . TYR A 1 101 ? 11.063 -0.088 -15.609 1.00 90.69 101 TYR A CA 1
ATOM 803 C C . TYR A 1 101 ? 10.374 0.462 -14.375 1.00 90.69 101 TYR A C 1
ATOM 805 O O . TYR A 1 101 ? 11.031 0.829 -13.399 1.00 90.69 101 TYR A O 1
ATOM 813 N N . ILE A 1 102 ? 9.049 0.497 -14.416 1.00 92.00 102 ILE A N 1
ATOM 814 C CA . ILE A 1 102 ? 8.219 1.038 -13.346 1.00 92.00 102 ILE A CA 1
ATOM 815 C C . ILE A 1 102 ? 7.333 -0.091 -12.832 1.00 92.00 102 ILE A C 1
ATOM 817 O O . ILE A 1 102 ? 6.596 -0.704 -13.602 1.00 92.00 102 ILE A O 1
ATOM 821 N N . ASP A 1 103 ? 7.415 -0.368 -11.535 1.00 93.06 103 ASP A N 1
ATOM 822 C CA . ASP A 1 103 ? 6.415 -1.174 -10.846 1.00 93.06 103 ASP A CA 1
ATOM 823 C C . ASP A 1 103 ? 5.279 -0.250 -10.407 1.00 93.06 103 ASP A C 1
ATOM 825 O O . ASP A 1 103 ? 5.511 0.743 -9.717 1.00 93.06 103 ASP A O 1
ATOM 829 N N . ILE A 1 104 ? 4.062 -0.565 -10.832 1.00 94.25 104 ILE A N 1
ATOM 830 C CA . ILE A 1 104 ? 2.862 0.213 -10.519 1.00 94.25 104 ILE A CA 1
ATOM 831 C C . ILE A 1 104 ? 1.985 -0.453 -9.456 1.00 94.25 104 ILE A C 1
ATOM 833 O O . ILE A 1 104 ? 0.975 0.129 -9.093 1.00 94.25 104 ILE A O 1
ATOM 837 N N . GLY A 1 105 ? 2.337 -1.644 -8.958 1.00 94.19 105 GLY A N 1
ATOM 838 C CA . GLY A 1 105 ? 1.594 -2.314 -7.887 1.00 94.19 105 GLY A CA 1
ATOM 839 C C . GLY A 1 105 ? 0.541 -3.308 -8.357 1.00 94.19 105 GLY A C 1
ATOM 840 O O . GLY A 1 105 ? -0.475 -3.485 -7.688 1.00 94.19 105 GLY A O 1
ATOM 841 N N . ILE A 1 106 ? 0.795 -3.980 -9.485 1.00 93.69 106 ILE A N 1
ATOM 842 C CA . ILE A 1 106 ? 0.042 -5.179 -9.877 1.00 93.69 106 ILE A CA 1
ATOM 843 C C . ILE A 1 106 ? 0.583 -6.352 -9.054 1.00 93.69 106 ILE A C 1
ATOM 845 O O . ILE A 1 106 ? 1.686 -6.830 -9.307 1.00 93.69 106 ILE A O 1
ATOM 849 N N . LEU A 1 107 ? -0.195 -6.817 -8.077 1.00 89.81 107 LEU A N 1
ATOM 850 C CA . LEU A 1 107 ? 0.188 -7.932 -7.201 1.00 89.81 107 LEU A CA 1
ATOM 851 C C . LEU A 1 107 ? -0.323 -9.275 -7.724 1.00 89.81 107 LEU A C 1
ATOM 853 O O . LEU A 1 107 ? 0.296 -10.310 -7.483 1.00 89.81 107 LEU A O 1
ATOM 857 N N . GLU A 1 108 ? -1.427 -9.242 -8.467 1.00 85.75 108 GLU A N 1
ATOM 858 C CA . GLU A 1 108 ? -2.046 -10.399 -9.101 1.00 85.75 108 GLU A CA 1
ATOM 859 C C . GLU A 1 108 ? -1.973 -10.222 -10.624 1.00 85.75 108 GLU A C 1
ATOM 861 O O . GLU A 1 108 ? -2.868 -9.636 -11.250 1.00 85.75 108 GLU A O 1
ATOM 866 N N . PRO A 1 109 ? -0.870 -10.662 -11.253 1.00 72.94 109 PRO A N 1
ATOM 867 C CA . PRO A 1 109 ? -0.743 -10.583 -12.696 1.00 72.94 109 PRO A CA 1
ATOM 868 C C . PRO A 1 109 ? -1.737 -11.544 -13.353 1.00 72.94 109 PRO A C 1
ATOM 870 O O . PRO A 1 109 ? -1.822 -12.721 -13.001 1.00 72.94 109 PRO A O 1
ATOM 873 N N . ALA A 1 110 ? -2.469 -11.058 -14.356 1.00 66.81 110 ALA A N 1
ATOM 874 C CA . ALA A 1 110 ? -3.250 -11.940 -15.212 1.00 66.81 110 ALA A CA 1
ATOM 875 C C . ALA A 1 110 ? -2.292 -12.861 -15.981 1.00 66.81 110 ALA A C 1
ATOM 877 O O . ALA A 1 110 ? -1.326 -12.383 -16.585 1.00 66.81 110 ALA A O 1
ATOM 878 N N . ARG A 1 111 ? -2.559 -14.174 -15.984 1.00 63.28 111 ARG A N 1
ATOM 879 C CA . ARG A 1 111 ? -1.864 -15.091 -16.893 1.00 63.28 111 ARG A CA 1
ATOM 880 C C . ARG A 1 111 ? -2.182 -14.652 -18.315 1.00 63.28 111 ARG A C 1
ATOM 882 O O . ARG A 1 111 ? -3.342 -14.644 -18.716 1.00 63.28 111 ARG A O 1
ATOM 889 N N . LYS A 1 112 ? -1.157 -14.252 -19.059 1.00 55.59 112 LYS A N 1
ATOM 890 C CA . LYS A 1 112 ? -1.270 -14.096 -20.502 1.00 55.59 112 LYS A CA 1
ATOM 891 C C . LYS A 1 112 ? -0.857 -15.433 -21.098 1.00 55.59 112 LYS A C 1
ATOM 893 O O . LYS A 1 112 ? 0.322 -15.773 -21.023 1.00 55.59 112 LYS A O 1
ATOM 898 N N . ASP A 1 113 ? -1.819 -16.190 -21.616 1.00 52.19 113 ASP A N 1
ATOM 899 C CA . ASP A 1 113 ? -1.493 -17.347 -22.445 1.00 52.19 113 ASP A CA 1
ATOM 900 C C . ASP A 1 113 ? -0.685 -16.841 -23.641 1.00 52.19 113 ASP A C 1
ATOM 902 O O . ASP A 1 113 ? -1.097 -15.928 -24.360 1.00 52.19 113 ASP A O 1
ATOM 906 N N . ALA A 1 114 ? 0.527 -17.370 -23.778 1.00 45.44 114 ALA A N 1
ATOM 907 C CA . ALA A 1 114 ? 1.373 -17.145 -24.934 1.00 45.44 114 ALA A CA 1
ATOM 908 C C . ALA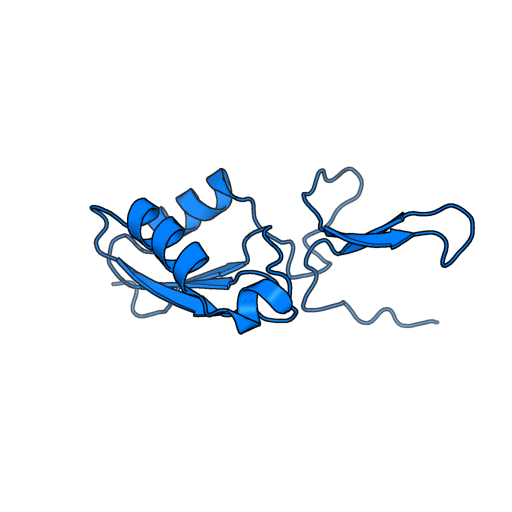 A 1 114 ? 0.976 -18.175 -25.997 1.00 45.44 114 ALA A C 1
ATOM 910 O O . ALA A 1 114 ? 1.634 -19.204 -26.137 1.00 45.44 114 ALA A O 1
ATOM 911 N N . LEU A 1 115 ? -0.141 -17.921 -26.678 1.00 42.31 115 LEU A N 1
ATOM 912 C CA . LEU A 1 115 ? -0.557 -18.626 -27.890 1.00 42.31 115 LEU A CA 1
ATOM 913 C C . LEU A 1 115 ? -0.778 -17.607 -29.006 1.00 42.31 115 LEU A C 1
ATOM 915 O O . LEU A 1 115 ? -1.447 -16.582 -28.738 1.00 42.31 115 LEU A O 1
#

Secondary structure (DSSP, 8-state):
---S-EEEEEEEE--HHHHTT-SHHHHHHHHHHTTTS--EEEEE-GGGEEEEEEESTTHHHHHHHHHHHH-B---BGGG--TT-----EEEEE-SSTTPEEEE----BPPP----

Radius of gyration: 16.16 Å; chains: 1; bounding box: 41×30×44 Å

Foldseek 3Di:
DCPDWDKFFFQDFADPVNVVVPCVVVCVVLCVLCPPPQKDKDWDQQVRTTMIIIDDDCRVVSRVVRCVVRNGFPLAPVSDDPPDDARWDFPDADPDHGDTDTHRNNNDYDDDPPD

pLDDT: mean 88.86, std 12.07, range [42.31, 98.19]